Protein AF-A0A0F2HBP8-F1 (afdb_monomer_lite)

Sequence (114 aa):
MSAYLVARENGEELDYPQDAARVLYKNDFDGLYLRLEKASTTNNLDRLVVEIDKLASELPANFNDIAELRFQTANKYLQFSDILLKKRQANNARSAMKKANELLQQIERGNLKS

pLDDT: mean 86.07, std 15.01, range [50.06, 98.5]

Foldseek 3Di:
DDPVVVCVVVVHPDPDPLVVVCVVCVVVLVVLVVLLVPDPDVVSLVVSVVSLVVVCVVDQLQNVSSLVSLQSSLVVLQVVLVVCVVVVNNVSSVVSNVSSVVSVVSSVVSVVVD

Structure (mmCIF, N/CA/C/O backbone):
data_AF-A0A0F2HBP8-F1
#
_entry.id   AF-A0A0F2HBP8-F1
#
loop_
_atom_site.group_PDB
_atom_site.id
_atom_site.type_symbol
_atom_site.label_atom_id
_atom_site.label_alt_id
_atom_site.label_comp_id
_atom_site.label_asym_id
_atom_site.label_entity_id
_atom_site.label_seq_id
_atom_site.pdbx_PDB_ins_code
_atom_site.Cartn_x
_atom_site.Cartn_y
_atom_site.Cartn_z
_atom_site.occupancy
_atom_site.B_iso_or_equiv
_atom_site.auth_seq_id
_atom_site.auth_comp_id
_atom_site.auth_asym_id
_atom_site.auth_atom_id
_atom_site.pdbx_PDB_model_num
ATOM 1 N N . MET A 1 1 ? 22.885 -5.507 -22.356 1.00 51.41 1 MET A N 1
ATOM 2 C CA . MET A 1 1 ? 22.585 -4.139 -21.882 1.00 51.41 1 MET A CA 1
ATOM 3 C C . MET A 1 1 ? 21.237 -3.755 -22.477 1.00 51.41 1 MET A C 1
ATOM 5 O O . MET A 1 1 ? 21.057 -3.996 -23.663 1.00 51.41 1 MET A O 1
ATOM 9 N N . SER A 1 2 ? 20.258 -3.327 -21.671 1.00 57.53 2 SER A N 1
ATOM 10 C CA . SER A 1 2 ? 18.900 -3.029 -22.168 1.00 57.53 2 SER A CA 1
ATOM 11 C C . SER A 1 2 ? 18.929 -1.827 -23.115 1.00 57.53 2 SER A C 1
ATOM 13 O O . SER A 1 2 ? 19.579 -0.833 -22.797 1.00 57.53 2 SER A O 1
ATOM 15 N N . ALA A 1 3 ? 18.218 -1.903 -24.244 1.00 60.38 3 ALA A N 1
ATOM 16 C CA . ALA A 1 3 ? 18.148 -0.827 -25.238 1.00 60.38 3 ALA A CA 1
ATOM 17 C C . ALA A 1 3 ? 17.671 0.507 -24.631 1.00 60.38 3 ALA A C 1
ATOM 19 O O . ALA A 1 3 ? 18.169 1.560 -25.008 1.00 60.38 3 ALA A O 1
ATOM 20 N N . TYR A 1 4 ? 16.797 0.455 -23.620 1.00 54.84 4 TYR A N 1
ATOM 21 C CA . TYR A 1 4 ? 16.347 1.637 -22.879 1.00 54.84 4 TYR A CA 1
ATOM 22 C C . TYR A 1 4 ? 17.477 2.320 -22.093 1.00 54.84 4 TYR A C 1
ATOM 24 O O . TYR A 1 4 ? 17.569 3.541 -22.082 1.00 54.84 4 TYR A O 1
ATOM 32 N N . LEU A 1 5 ? 18.365 1.548 -21.452 1.00 59.50 5 LEU A N 1
ATOM 33 C CA . LEU A 1 5 ? 19.489 2.122 -20.699 1.00 59.50 5 LEU A CA 1
ATOM 34 C C . LEU A 1 5 ? 20.482 2.819 -21.636 1.00 59.50 5 LEU A C 1
ATOM 36 O O . LEU A 1 5 ? 20.972 3.891 -21.304 1.00 59.50 5 LEU A O 1
ATOM 40 N N . VAL A 1 6 ? 20.707 2.240 -22.819 1.00 61.19 6 VAL A N 1
ATOM 41 C CA . VAL A 1 6 ? 21.566 2.817 -23.863 1.00 61.19 6 VAL A CA 1
ATOM 42 C C . VAL A 1 6 ? 20.941 4.086 -24.457 1.00 61.19 6 VAL A C 1
ATOM 44 O O . VAL A 1 6 ? 21.633 5.084 -24.623 1.00 61.19 6 VAL A O 1
ATOM 47 N N . ALA A 1 7 ? 19.631 4.092 -24.719 1.00 59.91 7 ALA A N 1
ATOM 48 C CA . ALA A 1 7 ? 18.921 5.275 -25.212 1.00 59.91 7 ALA A CA 1
ATOM 49 C C . ALA A 1 7 ? 18.906 6.420 -24.181 1.00 59.91 7 ALA A C 1
ATOM 51 O O . ALA A 1 7 ? 19.171 7.570 -24.529 1.00 59.91 7 ALA A O 1
ATOM 52 N N . ARG A 1 8 ? 18.711 6.094 -22.893 1.00 56.91 8 ARG A N 1
ATOM 53 C CA . ARG A 1 8 ? 18.759 7.068 -21.791 1.00 56.91 8 ARG A CA 1
ATOM 54 C C . ARG A 1 8 ? 20.148 7.687 -21.613 1.00 56.91 8 ARG A C 1
ATOM 56 O O . ARG A 1 8 ? 20.241 8.873 -21.315 1.00 56.91 8 ARG A O 1
ATOM 63 N N . GLU A 1 9 ? 21.217 6.909 -21.790 1.00 59.12 9 GLU A N 1
ATOM 64 C CA . GLU A 1 9 ? 22.598 7.424 -21.780 1.00 59.12 9 GLU A CA 1
ATOM 65 C C . GLU A 1 9 ? 22.901 8.326 -22.988 1.00 59.12 9 GLU A C 1
ATOM 67 O O . GLU A 1 9 ? 23.699 9.253 -22.866 1.00 59.12 9 GLU A O 1
ATOM 72 N N . ASN A 1 10 ? 22.219 8.114 -24.118 1.00 62.41 10 ASN A N 1
ATOM 73 C CA . ASN A 1 10 ? 22.376 8.905 -25.342 1.00 62.41 10 ASN A CA 1
ATOM 74 C C . ASN A 1 10 ? 21.463 10.144 -25.415 1.00 62.41 10 ASN A C 1
ATOM 76 O O . ASN A 1 10 ? 21.515 10.878 -26.401 1.00 62.41 10 ASN A O 1
ATOM 80 N N . GLY A 1 11 ? 20.646 10.403 -24.388 1.00 52.31 11 GLY A N 1
ATOM 81 C CA . GLY A 1 11 ? 19.723 11.542 -24.361 1.00 52.31 11 GLY A CA 1
ATOM 82 C C . GLY A 1 11 ? 18.505 11.390 -25.278 1.00 52.31 11 GLY A C 1
ATOM 83 O O . GLY A 1 11 ? 17.853 12.386 -25.582 1.00 52.31 11 GLY A O 1
ATOM 84 N N . GLU A 1 12 ? 18.192 10.168 -25.716 1.00 50.78 12 GLU A N 1
ATOM 85 C CA . GLU A 1 12 ? 16.988 9.868 -26.489 1.00 50.78 12 GLU A CA 1
ATOM 86 C C . GLU A 1 12 ? 15.828 9.517 -25.548 1.00 50.78 12 GLU A C 1
ATOM 88 O O . GLU A 1 12 ? 15.929 8.626 -24.699 1.00 50.78 12 GLU A O 1
ATOM 93 N N . GLU A 1 13 ? 14.705 10.218 -25.707 1.00 50.06 13 GLU A N 1
ATOM 94 C CA . GLU A 1 13 ? 13.464 9.973 -24.971 1.00 50.06 13 GLU A CA 1
ATOM 95 C C . GLU A 1 13 ? 12.717 8.808 -25.637 1.00 50.06 13 GLU A C 1
ATOM 97 O O . GLU A 1 13 ? 11.789 8.979 -26.423 1.00 50.06 13 GLU A O 1
ATOM 102 N N . LEU A 1 14 ? 13.214 7.594 -25.403 1.00 55.25 14 LEU A N 1
ATOM 103 C CA . LEU A 1 14 ? 12.551 6.367 -25.831 1.00 55.25 14 LEU A CA 1
ATOM 104 C C . LEU A 1 14 ? 11.523 5.969 -24.774 1.00 55.25 14 LEU A C 1
ATOM 106 O O . LEU A 1 14 ? 11.864 5.871 -23.590 1.00 55.25 14 LEU A O 1
ATOM 110 N N . ASP A 1 15 ? 10.291 5.696 -25.209 1.00 61.41 15 ASP A N 1
ATOM 111 C CA . ASP A 1 15 ? 9.248 5.171 -24.331 1.00 61.41 15 ASP A CA 1
ATOM 112 C C . ASP A 1 15 ? 9.789 3.970 -23.553 1.00 61.41 15 ASP A C 1
ATOM 114 O O . ASP A 1 15 ? 10.321 3.007 -24.122 1.00 61.41 15 ASP A O 1
ATOM 118 N N . TYR A 1 16 ? 9.676 4.034 -22.224 1.00 60.56 16 TYR A N 1
ATOM 119 C CA . TYR A 1 16 ? 10.061 2.914 -21.378 1.00 60.56 16 TYR A CA 1
ATOM 120 C C . TYR A 1 16 ? 9.297 1.670 -21.845 1.00 60.56 16 TYR A C 1
ATOM 122 O O . TYR A 1 16 ? 8.075 1.748 -21.991 1.00 60.56 16 TYR A O 1
ATOM 130 N N . PRO A 1 17 ? 9.961 0.521 -22.073 1.00 71.12 17 PRO A N 1
ATOM 131 C CA . PRO A 1 17 ? 9.310 -0.665 -22.613 1.00 71.12 17 PRO A CA 1
ATOM 132 C C . PRO A 1 17 ? 8.435 -1.323 -21.536 1.00 71.12 17 PRO A C 1
ATOM 134 O O . PRO A 1 17 ? 8.821 -2.318 -20.918 1.00 71.12 17 PRO A O 1
ATOM 137 N N . GLN A 1 18 ? 7.252 -0.743 -21.311 1.00 70.50 18 GLN A N 1
ATOM 138 C CA . GLN A 1 18 ? 6.293 -1.117 -20.269 1.00 70.50 18 GLN A CA 1
ATOM 139 C C . GLN A 1 18 ? 5.979 -2.616 -20.322 1.00 70.50 18 GLN A C 1
ATOM 141 O O . GLN A 1 18 ? 6.018 -3.287 -19.295 1.00 70.50 18 GLN A O 1
ATOM 146 N N . ASP A 1 19 ? 5.766 -3.164 -21.522 1.00 70.06 19 ASP A N 1
ATOM 147 C CA . ASP A 1 19 ? 5.439 -4.581 -21.712 1.00 70.06 19 ASP A CA 1
ATOM 148 C C . ASP A 1 19 ? 6.596 -5.513 -21.330 1.00 70.06 19 ASP A C 1
ATOM 150 O O . ASP A 1 19 ? 6.386 -6.535 -20.674 1.00 70.06 19 ASP A O 1
ATOM 154 N N . ALA A 1 20 ? 7.836 -5.154 -21.676 1.00 73.56 20 ALA A N 1
ATOM 155 C CA . ALA A 1 20 ? 9.006 -5.953 -21.320 1.00 73.56 20 ALA A CA 1
ATOM 156 C C . ALA A 1 20 ? 9.282 -5.904 -19.809 1.00 73.56 20 ALA A C 1
ATOM 158 O O . ALA A 1 20 ? 9.597 -6.929 -19.203 1.00 73.56 20 ALA A O 1
ATOM 159 N N . ALA A 1 21 ? 9.118 -4.732 -19.189 1.00 74.62 21 ALA A N 1
ATOM 160 C CA . ALA A 1 21 ? 9.228 -4.577 -17.744 1.00 74.62 21 ALA A CA 1
ATOM 161 C C . ALA A 1 21 ? 8.127 -5.352 -17.011 1.00 74.62 21 ALA A C 1
ATOM 163 O O . ALA A 1 21 ? 8.413 -6.064 -16.053 1.00 74.62 21 ALA A O 1
ATOM 164 N N . ARG A 1 22 ? 6.884 -5.307 -17.501 1.00 74.25 22 ARG A N 1
ATOM 165 C CA . ARG A 1 22 ? 5.779 -6.087 -16.936 1.00 74.25 22 ARG A CA 1
ATOM 166 C C . ARG A 1 22 ? 6.068 -7.587 -16.966 1.00 74.25 22 ARG A C 1
ATOM 168 O O . ARG A 1 22 ? 5.761 -8.270 -15.997 1.00 74.25 22 ARG A O 1
ATOM 175 N N . VAL A 1 23 ? 6.686 -8.104 -18.031 1.00 79.62 23 VAL A N 1
ATOM 176 C CA . VAL A 1 23 ? 7.121 -9.512 -18.091 1.00 79.62 23 VAL A CA 1
ATOM 177 C C . VAL A 1 23 ? 8.247 -9.791 -17.094 1.00 79.62 23 VAL A C 1
ATOM 179 O O . VAL A 1 23 ? 8.187 -10.793 -16.383 1.00 79.62 23 VAL A O 1
ATOM 182 N N . LEU A 1 24 ? 9.249 -8.912 -17.015 1.00 81.69 24 LEU A N 1
ATOM 183 C CA . LEU A 1 24 ? 10.406 -9.080 -16.133 1.00 81.69 24 LEU A CA 1
ATOM 184 C C . LEU A 1 24 ? 10.011 -9.096 -14.648 1.00 81.69 24 LEU A C 1
ATOM 186 O O . LEU A 1 24 ? 10.419 -9.991 -13.914 1.00 81.69 24 LEU A O 1
ATOM 190 N N . TYR A 1 25 ? 9.184 -8.138 -14.231 1.00 85.31 25 TYR A N 1
ATOM 191 C CA . TYR A 1 25 ? 8.767 -7.946 -12.840 1.00 85.31 25 TYR A CA 1
ATOM 192 C C . TYR A 1 25 ? 7.475 -8.690 -12.484 1.00 85.31 25 TYR A C 1
ATOM 194 O O . TYR A 1 25 ? 6.967 -8.553 -11.370 1.00 85.31 25 TYR A O 1
ATOM 202 N N . LYS A 1 26 ? 6.927 -9.497 -13.404 1.00 84.88 26 LYS A N 1
ATOM 203 C CA . LYS A 1 26 ? 5.656 -10.207 -13.212 1.00 84.88 26 LYS A CA 1
ATOM 204 C C . LYS A 1 26 ? 5.606 -10.970 -11.889 1.00 84.88 26 LYS A C 1
ATOM 206 O O . LYS A 1 26 ? 4.636 -10.851 -11.148 1.00 84.88 26 LYS A O 1
ATOM 211 N N . ASN A 1 27 ? 6.659 -11.725 -11.583 1.00 86.31 27 ASN A N 1
ATOM 212 C CA . ASN A 1 27 ? 6.722 -12.534 -10.367 1.00 86.31 27 ASN A CA 1
ATOM 213 C C . ASN A 1 27 ? 6.759 -11.674 -9.096 1.00 86.31 27 ASN A C 1
ATOM 215 O O . ASN A 1 27 ? 6.155 -12.045 -8.088 1.00 86.31 27 ASN A O 1
ATOM 219 N N . ASP A 1 28 ? 7.437 -10.525 -9.145 1.00 89.81 28 ASP A N 1
ATOM 220 C CA . ASP A 1 28 ? 7.501 -9.595 -8.019 1.00 89.81 28 ASP A CA 1
ATOM 221 C C . ASP A 1 28 ? 6.119 -8.998 -7.745 1.00 89.81 28 ASP A C 1
ATOM 223 O O . ASP A 1 28 ? 5.640 -9.046 -6.609 1.00 89.81 28 ASP A O 1
ATOM 227 N N . PHE A 1 29 ? 5.431 -8.532 -8.793 1.00 91.00 29 PHE A N 1
ATOM 228 C CA . PHE A 1 29 ? 4.057 -8.040 -8.687 1.00 91.00 29 PHE A CA 1
ATOM 229 C C . PHE A 1 29 ? 3.092 -9.117 -8.198 1.00 91.00 29 PHE A C 1
ATOM 231 O O . PHE A 1 29 ? 2.354 -8.864 -7.247 1.00 91.00 29 PHE A O 1
ATOM 238 N N . ASP A 1 30 ? 3.122 -10.322 -8.771 1.00 92.38 30 ASP A N 1
ATOM 239 C CA . ASP A 1 30 ? 2.264 -11.436 -8.352 1.00 92.38 30 ASP A CA 1
ATOM 240 C C . ASP A 1 30 ? 2.465 -11.736 -6.847 1.00 92.38 30 ASP A C 1
ATOM 242 O O . ASP A 1 30 ? 1.502 -11.927 -6.096 1.00 92.38 30 ASP A O 1
ATOM 246 N N . GLY A 1 31 ? 3.711 -11.680 -6.360 1.00 94.44 31 GLY A N 1
ATOM 247 C CA . GLY A 1 31 ? 4.036 -11.833 -4.941 1.00 94.44 31 GLY A CA 1
ATOM 248 C C . GLY A 1 31 ? 3.536 -10.689 -4.047 1.00 94.44 31 GLY A C 1
ATOM 249 O O . GLY A 1 31 ? 3.150 -10.922 -2.896 1.00 94.44 31 GLY A O 1
ATOM 250 N N . LEU A 1 32 ? 3.539 -9.449 -4.538 1.00 95.94 32 LEU A N 1
ATOM 251 C CA . LEU A 1 32 ? 2.988 -8.294 -3.823 1.00 95.94 32 LEU A CA 1
ATOM 252 C C . LEU A 1 32 ? 1.453 -8.327 -3.789 1.00 95.94 32 LEU A C 1
ATOM 254 O O . LEU A 1 32 ? 0.875 -8.120 -2.722 1.00 95.94 32 LEU A O 1
ATOM 258 N N . TYR A 1 33 ? 0.791 -8.677 -4.896 1.00 95.38 33 TYR A N 1
ATOM 259 C CA . TYR A 1 33 ? -0.664 -8.860 -4.948 1.00 95.38 33 TYR A CA 1
ATOM 260 C C . TYR A 1 33 ? -1.129 -9.979 -4.013 1.00 95.38 33 TYR A C 1
ATOM 262 O O . TYR A 1 33 ? -2.080 -9.794 -3.254 1.00 95.38 33 TYR A O 1
ATOM 270 N N . LEU A 1 34 ? -0.410 -11.104 -3.965 1.00 95.75 34 LEU A N 1
ATOM 271 C CA . LEU A 1 34 ? -0.715 -12.188 -3.028 1.00 95.75 34 LEU A CA 1
ATOM 272 C C . LEU A 1 34 ? -0.599 -11.741 -1.560 1.00 95.75 34 LEU A C 1
ATOM 274 O O . LEU A 1 34 ? -1.408 -12.126 -0.710 1.00 95.75 34 LEU A O 1
ATOM 278 N N . ARG A 1 35 ? 0.413 -10.926 -1.235 1.00 96.44 35 ARG A N 1
ATOM 279 C CA .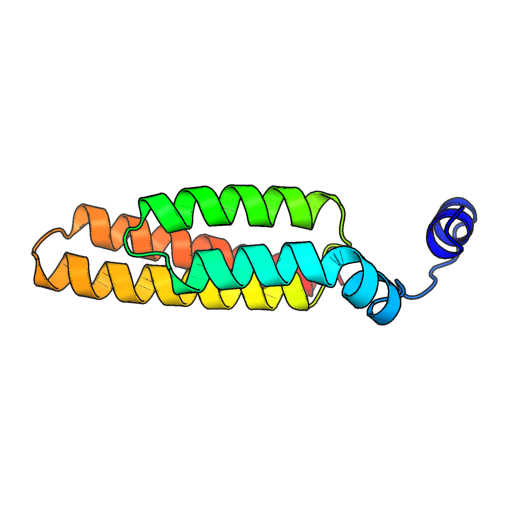 ARG A 1 35 ? 0.579 -10.341 0.106 1.00 96.44 35 ARG A CA 1
ATOM 280 C C . ARG A 1 35 ? -0.528 -9.345 0.426 1.00 96.44 35 ARG A C 1
ATOM 282 O O . ARG A 1 35 ? -1.039 -9.367 1.547 1.00 96.44 35 ARG A O 1
ATOM 289 N N . LEU A 1 36 ? -0.921 -8.521 -0.544 1.00 97.19 36 LEU A N 1
ATOM 290 C CA . LEU A 1 36 ? -2.046 -7.606 -0.414 1.00 97.19 36 LEU A CA 1
ATOM 291 C C . LEU A 1 36 ? -3.331 -8.370 -0.113 1.00 97.19 36 LEU A C 1
ATOM 293 O O . LEU A 1 36 ? -4.019 -8.030 0.847 1.00 97.19 36 LEU A O 1
ATOM 297 N N . GLU A 1 37 ? -3.636 -9.425 -0.864 1.00 95.88 37 GLU A N 1
ATOM 298 C CA . GLU A 1 37 ? -4.823 -10.261 -0.669 1.00 95.88 37 GLU A CA 1
ATOM 299 C C . GLU A 1 37 ? -4.855 -10.861 0.745 1.00 95.88 37 GLU A C 1
ATOM 301 O O . GLU A 1 37 ? -5.838 -10.704 1.474 1.00 95.88 37 GLU A O 1
ATOM 306 N N . LYS A 1 38 ? -3.734 -11.442 1.186 1.00 96.12 38 LYS A N 1
ATOM 307 C CA . LYS A 1 38 ? -3.599 -12.094 2.498 1.00 96.12 38 LYS A CA 1
ATOM 308 C C . LYS A 1 38 ? -3.457 -11.129 3.677 1.00 96.12 38 LYS A C 1
ATOM 310 O O . LYS A 1 38 ? -3.503 -11.569 4.828 1.00 96.12 38 LYS A O 1
ATOM 315 N N . ALA A 1 39 ? -3.267 -9.832 3.436 1.00 96.56 39 ALA A N 1
ATOM 316 C CA . ALA A 1 39 ? -3.110 -8.855 4.505 1.00 96.56 39 ALA A CA 1
ATOM 317 C C . ALA A 1 39 ? -4.373 -8.782 5.376 1.00 96.56 39 ALA A C 1
ATOM 319 O O . ALA A 1 39 ? -5.456 -8.437 4.901 1.00 96.56 39 ALA A O 1
ATOM 320 N N . SER A 1 40 ? -4.215 -9.075 6.668 1.00 93.50 40 SER A N 1
ATOM 321 C CA . SER A 1 40 ? -5.293 -9.090 7.668 1.00 93.50 40 SER A CA 1
ATOM 322 C C . SER A 1 40 ? -5.122 -8.034 8.765 1.00 93.50 40 SER A C 1
ATOM 324 O O . SER A 1 40 ? -6.000 -7.874 9.613 1.00 93.50 40 SER A O 1
ATOM 326 N N . THR A 1 41 ? -4.012 -7.290 8.745 1.00 94.62 41 THR A N 1
ATOM 327 C CA . THR A 1 41 ? -3.732 -6.200 9.685 1.00 94.62 41 THR A CA 1
ATOM 328 C C . THR A 1 41 ? -3.107 -5.004 8.972 1.00 94.62 41 THR A C 1
ATOM 330 O O . THR A 1 41 ? -2.506 -5.145 7.905 1.00 94.62 41 THR A O 1
ATOM 333 N N . THR A 1 42 ? -3.170 -3.827 9.598 1.00 94.38 42 THR A N 1
ATOM 334 C CA . THR A 1 42 ? -2.480 -2.625 9.104 1.00 94.38 42 THR A CA 1
ATOM 335 C C . THR A 1 42 ? -0.961 -2.798 9.069 1.00 94.38 42 THR A C 1
ATOM 337 O O . THR A 1 42 ? -0.326 -2.274 8.168 1.00 94.38 42 THR A O 1
ATOM 340 N N . ASN A 1 43 ? -0.377 -3.598 9.969 1.00 96.00 43 ASN A N 1
ATOM 341 C CA . ASN A 1 43 ? 1.063 -3.880 9.957 1.00 96.00 43 ASN A CA 1
ATOM 342 C C . ASN A 1 43 ? 1.483 -4.728 8.745 1.00 96.00 43 ASN A C 1
ATOM 344 O O . ASN A 1 43 ? 2.605 -4.589 8.261 1.00 96.00 43 ASN A O 1
ATOM 348 N N . ASN A 1 44 ? 0.611 -5.615 8.245 1.00 96.62 44 ASN A N 1
ATOM 349 C CA . ASN A 1 44 ? 0.873 -6.329 6.991 1.00 96.62 44 ASN A CA 1
ATOM 350 C C . ASN A 1 44 ? 0.934 -5.347 5.819 1.00 96.62 44 ASN A C 1
ATOM 352 O O . ASN A 1 44 ? 1.825 -5.465 4.982 1.00 96.62 44 ASN A O 1
ATOM 356 N N . LEU A 1 45 ? 0.020 -4.373 5.791 1.00 97.38 45 LEU A N 1
ATOM 357 C CA . LEU A 1 45 ? 0.027 -3.331 4.769 1.00 97.38 45 LEU A CA 1
ATOM 358 C C . LEU A 1 45 ? 1.246 -2.412 4.901 1.00 97.38 45 LEU A C 1
ATOM 360 O O . LEU A 1 45 ? 1.818 -2.045 3.886 1.00 97.38 45 LEU A O 1
ATOM 364 N N . ASP A 1 46 ? 1.689 -2.085 6.118 1.00 97.50 46 ASP A N 1
ATOM 365 C CA . ASP A 1 46 ? 2.877 -1.243 6.324 1.00 97.50 46 ASP A CA 1
ATOM 366 C C . ASP A 1 46 ? 4.123 -1.889 5.714 1.00 97.50 46 ASP A C 1
ATOM 368 O O . ASP A 1 46 ? 4.898 -1.239 5.018 1.00 97.50 46 ASP A O 1
ATOM 372 N N . ARG A 1 47 ? 4.287 -3.200 5.925 1.00 97.44 47 ARG A N 1
ATOM 373 C CA . ARG A 1 47 ? 5.374 -3.974 5.311 1.00 97.44 47 ARG A CA 1
ATOM 374 C C . ARG A 1 47 ? 5.237 -4.038 3.795 1.00 97.44 47 ARG A C 1
ATOM 376 O O . ARG A 1 47 ? 6.231 -3.862 3.101 1.00 97.44 47 ARG A O 1
ATOM 383 N N . LEU A 1 48 ? 4.020 -4.251 3.294 1.00 97.19 48 LEU A N 1
ATOM 384 C CA . LEU A 1 48 ? 3.753 -4.269 1.859 1.00 97.19 48 LEU A CA 1
ATOM 385 C C . LEU A 1 48 ? 4.124 -2.931 1.205 1.00 97.19 48 LEU A C 1
ATOM 387 O O . LEU A 1 48 ? 4.759 -2.938 0.161 1.00 97.19 48 LEU A O 1
ATOM 391 N N . VAL A 1 49 ? 3.792 -1.794 1.824 1.00 97.19 49 VAL A N 1
ATOM 392 C CA . VAL A 1 49 ? 4.147 -0.464 1.298 1.00 97.19 49 VAL A CA 1
ATOM 393 C C . VAL A 1 49 ? 5.660 -0.302 1.166 1.00 97.19 49 VAL A C 1
ATOM 395 O O . VAL A 1 49 ? 6.125 0.150 0.126 1.00 97.19 49 VAL A O 1
ATOM 398 N N . VAL A 1 50 ? 6.439 -0.742 2.158 1.00 97.12 50 VAL A N 1
ATOM 399 C CA . VAL A 1 50 ? 7.911 -0.710 2.074 1.00 97.12 50 VAL A CA 1
ATOM 400 C C . VAL A 1 50 ? 8.428 -1.537 0.892 1.00 97.12 50 VAL A C 1
ATOM 402 O O . VAL A 1 50 ? 9.360 -1.126 0.204 1.00 97.12 50 VAL A O 1
ATOM 405 N N . GLU A 1 51 ? 7.830 -2.699 0.637 1.00 95.56 51 GLU A N 1
ATOM 406 C CA . GLU A 1 51 ? 8.211 -3.553 -0.491 1.00 95.56 51 GLU A CA 1
ATOM 407 C C . GLU A 1 51 ? 7.795 -2.954 -1.842 1.00 95.56 51 GLU A C 1
ATOM 409 O O . GLU A 1 51 ? 8.578 -3.008 -2.791 1.00 95.56 51 GLU A O 1
ATOM 414 N N . ILE A 1 52 ? 6.612 -2.333 -1.917 1.00 95.06 52 ILE A N 1
ATOM 415 C CA . ILE A 1 52 ? 6.156 -1.577 -3.091 1.00 95.06 52 ILE A CA 1
ATOM 416 C C . ILE A 1 52 ? 7.131 -0.442 -3.391 1.00 95.06 52 ILE A C 1
ATOM 418 O O . ILE A 1 52 ? 7.548 -0.293 -4.533 1.00 95.06 52 ILE A O 1
ATOM 422 N N . ASP A 1 53 ? 7.523 0.339 -2.385 1.00 93.81 53 ASP A N 1
ATOM 423 C CA . ASP A 1 53 ? 8.433 1.472 -2.567 1.00 93.81 53 ASP A CA 1
ATOM 424 C C . ASP A 1 53 ? 9.834 1.021 -2.993 1.00 93.81 53 ASP A C 1
ATOM 426 O O . ASP A 1 53 ? 10.475 1.679 -3.815 1.00 93.81 53 ASP A O 1
ATOM 430 N N . LYS A 1 54 ? 10.290 -0.136 -2.498 1.00 93.31 54 LYS A N 1
ATOM 431 C CA . LYS A 1 54 ? 11.537 -0.752 -2.953 1.00 93.31 54 LYS A CA 1
ATOM 432 C C . LYS A 1 54 ? 11.461 -1.115 -4.437 1.00 93.31 54 LYS A C 1
ATOM 434 O O . LYS A 1 54 ? 12.347 -0.716 -5.186 1.00 93.31 54 LYS A O 1
ATOM 439 N N . LEU A 1 55 ? 10.404 -1.806 -4.868 1.00 90.75 55 LEU A N 1
ATOM 440 C CA . LEU A 1 55 ? 10.216 -2.154 -6.281 1.00 90.75 55 LEU A CA 1
ATOM 441 C C . LEU A 1 55 ? 10.062 -0.899 -7.154 1.00 90.75 55 LEU A C 1
ATOM 443 O O . LEU A 1 55 ? 10.678 -0.790 -8.209 1.00 90.75 55 LEU A O 1
ATOM 447 N N . ALA A 1 56 ? 9.301 0.090 -6.685 1.00 89.94 56 ALA A N 1
ATOM 448 C CA . ALA A 1 56 ? 9.090 1.351 -7.385 1.00 89.94 56 ALA A CA 1
ATOM 449 C C . ALA A 1 56 ? 10.393 2.137 -7.608 1.00 89.94 56 ALA A C 1
ATOM 451 O O . ALA A 1 56 ? 10.473 2.899 -8.564 1.00 89.94 56 ALA A O 1
ATOM 452 N N . SER A 1 57 ? 11.415 1.956 -6.763 1.00 88.81 57 SER A N 1
ATOM 453 C CA . SER A 1 57 ? 12.721 2.606 -6.945 1.00 88.81 57 SER A CA 1
ATOM 454 C C . SER A 1 57 ? 13.510 2.088 -8.154 1.00 88.81 57 SER A C 1
ATOM 456 O O . SER A 1 57 ? 14.395 2.783 -8.652 1.00 88.81 57 SER A O 1
ATOM 458 N N . GLU A 1 58 ? 13.172 0.894 -8.646 1.00 85.50 58 GLU A N 1
ATOM 459 C CA . GLU A 1 58 ? 13.789 0.265 -9.818 1.00 85.50 58 GLU A CA 1
ATOM 460 C C . GLU A 1 58 ? 13.009 0.551 -11.115 1.00 85.50 58 GLU A C 1
ATOM 462 O O . GLU A 1 58 ? 13.476 0.241 -12.213 1.00 85.50 58 GLU A O 1
ATOM 467 N N . LEU A 1 59 ? 11.828 1.165 -10.998 1.00 82.94 59 LEU A N 1
ATOM 468 C CA . LEU A 1 59 ? 10.876 1.394 -12.081 1.00 82.94 59 LEU A CA 1
ATOM 469 C C . LEU A 1 59 ? 10.730 2.894 -12.387 1.00 82.94 59 LEU A C 1
ATOM 471 O O . LEU A 1 59 ? 11.006 3.744 -11.536 1.00 82.94 59 LEU A O 1
ATOM 475 N N . PRO A 1 60 ? 10.296 3.267 -13.604 1.00 78.88 60 PRO A N 1
ATOM 476 C CA . PRO A 1 60 ? 9.972 4.655 -13.906 1.00 78.88 60 PRO A CA 1
ATOM 477 C C . PRO A 1 60 ? 8.775 5.131 -13.071 1.00 78.88 60 PRO A C 1
ATOM 479 O O . PRO A 1 60 ? 7.877 4.364 -12.724 1.00 78.88 60 PRO A O 1
ATOM 482 N N . ALA A 1 61 ? 8.747 6.431 -12.769 1.00 71.38 61 ALA A N 1
ATOM 483 C CA . ALA A 1 61 ? 7.759 7.029 -11.867 1.00 71.38 61 ALA A CA 1
ATOM 484 C C . ALA A 1 61 ? 6.298 6.900 -12.347 1.00 71.38 61 ALA A C 1
ATOM 486 O O . ALA A 1 61 ? 5.384 7.001 -11.530 1.00 71.38 61 ALA A O 1
ATOM 487 N N . ASN A 1 62 ? 6.093 6.665 -13.645 1.00 69.88 62 ASN A N 1
ATOM 488 C CA . ASN A 1 62 ? 4.798 6.527 -14.309 1.00 69.88 62 ASN A CA 1
ATOM 489 C C . ASN A 1 62 ? 4.408 5.064 -14.597 1.00 69.88 62 ASN A C 1
ATOM 491 O O . ASN A 1 62 ? 3.530 4.807 -15.417 1.00 69.88 62 ASN A O 1
ATOM 495 N N . PHE A 1 63 ? 5.064 4.086 -13.962 1.00 82.88 63 PHE A N 1
ATOM 496 C CA . PHE A 1 63 ? 4.733 2.677 -14.167 1.00 82.88 63 PHE A CA 1
ATOM 497 C C . PHE A 1 63 ? 3.338 2.353 -13.605 1.00 82.88 63 PHE A C 1
ATOM 499 O O . PHE A 1 63 ? 3.139 2.295 -12.387 1.00 82.88 63 PHE A O 1
ATOM 506 N N . ASN A 1 64 ? 2.376 2.122 -14.502 1.00 84.00 64 ASN A N 1
ATOM 507 C CA . ASN A 1 64 ? 0.956 1.973 -14.164 1.00 84.00 64 ASN A CA 1
ATOM 508 C C . ASN A 1 64 ? 0.687 0.882 -13.11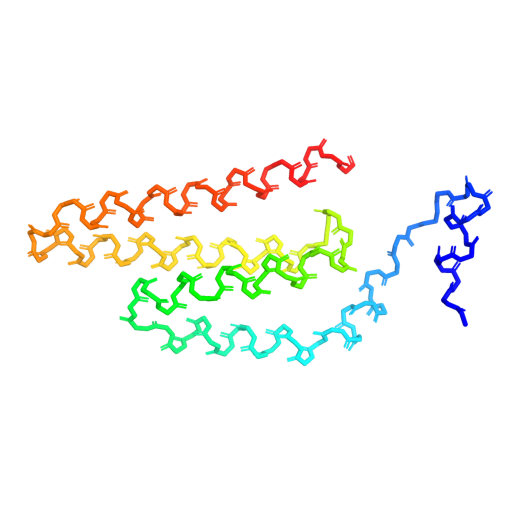6 1.00 84.00 64 ASN A C 1
ATOM 510 O O . ASN A 1 64 ? -0.161 1.066 -12.245 1.00 84.00 64 ASN A O 1
ATOM 514 N N . ASP A 1 65 ? 1.431 -0.226 -13.140 1.00 87.50 65 ASP A N 1
ATOM 515 C CA . ASP A 1 65 ? 1.180 -1.337 -12.213 1.00 87.50 65 ASP A CA 1
ATOM 516 C C . ASP A 1 65 ? 1.566 -0.987 -10.763 1.00 87.50 65 ASP A C 1
ATOM 518 O O . ASP A 1 65 ? 0.952 -1.497 -9.824 1.00 87.50 65 ASP A O 1
ATOM 522 N N . ILE A 1 66 ? 2.529 -0.076 -10.550 1.00 91.50 66 ILE A N 1
ATOM 523 C CA . ILE A 1 66 ? 2.837 0.452 -9.208 1.00 91.50 66 ILE A CA 1
ATOM 524 C C . ILE A 1 66 ? 1.708 1.359 -8.726 1.00 91.50 66 ILE A C 1
ATOM 526 O O . ILE A 1 66 ? 1.318 1.283 -7.559 1.00 91.50 66 ILE A O 1
ATOM 530 N N . ALA A 1 67 ? 1.180 2.212 -9.607 1.00 91.75 67 ALA A N 1
ATOM 531 C CA . ALA A 1 67 ? 0.065 3.089 -9.270 1.00 91.75 67 ALA A CA 1
ATOM 532 C C . ALA A 1 67 ? -1.176 2.276 -8.865 1.00 91.75 67 ALA A C 1
ATOM 534 O O . ALA A 1 67 ? -1.768 2.542 -7.818 1.00 91.75 67 ALA A O 1
ATOM 535 N N . GLU A 1 68 ? -1.502 1.233 -9.630 1.00 92.88 68 GLU A N 1
ATOM 536 C CA . GLU A 1 68 ? -2.607 0.321 -9.330 1.00 92.88 68 GLU A CA 1
ATOM 537 C C . GLU A 1 68 ? -2.403 -0.405 -7.992 1.00 92.88 68 GLU A C 1
ATOM 539 O O . GLU A 1 68 ? -3.283 -0.409 -7.128 1.00 92.88 68 GLU A O 1
ATOM 544 N N . LEU A 1 69 ? -1.208 -0.949 -7.751 1.00 95.06 69 LEU A N 1
ATOM 545 C CA . LEU A 1 69 ? -0.908 -1.651 -6.504 1.00 95.06 69 LEU A CA 1
ATOM 546 C C . LEU A 1 69 ? -0.981 -0.720 -5.277 1.00 95.06 69 LEU A C 1
ATOM 548 O O . LEU A 1 69 ? -1.504 -1.107 -4.223 1.00 95.06 69 LEU A O 1
ATOM 552 N N . ARG A 1 70 ? -0.519 0.532 -5.407 1.00 95.88 70 ARG A N 1
ATOM 553 C CA . ARG A 1 70 ? -0.680 1.569 -4.373 1.00 95.88 70 ARG A CA 1
ATOM 554 C C . ARG A 1 70 ? -2.150 1.906 -4.140 1.00 95.88 70 ARG A C 1
ATOM 556 O O . ARG A 1 70 ? -2.554 2.022 -2.983 1.00 95.88 70 ARG A O 1
ATOM 563 N N . PHE A 1 71 ? -2.952 2.010 -5.198 1.00 96.75 71 PHE A N 1
ATOM 564 C CA . PHE A 1 71 ? -4.382 2.301 -5.102 1.00 96.75 71 PHE A CA 1
ATOM 565 C C . PHE A 1 71 ? -5.130 1.196 -4.347 1.00 96.75 71 PHE A C 1
ATOM 567 O O . PHE A 1 71 ? -5.849 1.469 -3.382 1.00 96.75 71 PHE A O 1
ATOM 574 N N . GLN A 1 72 ? -4.905 -0.068 -4.709 1.00 97.56 72 GLN A N 1
ATOM 575 C CA . GLN A 1 72 ? -5.532 -1.195 -4.017 1.00 97.56 72 GLN A CA 1
ATOM 576 C C . GLN A 1 72 ? -5.085 -1.291 -2.550 1.00 97.56 72 GLN A C 1
ATOM 578 O O . GLN A 1 72 ? -5.899 -1.559 -1.660 1.00 97.56 72 GLN A O 1
ATOM 583 N N . THR A 1 73 ? -3.811 -1.003 -2.268 1.00 97.88 73 THR A N 1
ATOM 584 C CA . THR A 1 73 ? -3.290 -0.944 -0.895 1.00 97.88 73 THR A CA 1
ATOM 585 C C . THR A 1 73 ? -3.951 0.181 -0.089 1.00 97.88 73 THR A C 1
ATOM 587 O O . THR A 1 73 ? -4.353 -0.040 1.056 1.00 97.88 73 THR A O 1
ATOM 590 N N . ALA A 1 74 ? -4.143 1.364 -0.686 1.00 98.25 74 ALA A N 1
ATOM 591 C CA . ALA A 1 74 ? -4.858 2.482 -0.071 1.00 98.25 74 ALA A CA 1
ATOM 592 C C . ALA A 1 74 ? -6.310 2.109 0.265 1.00 98.25 74 ALA A C 1
ATOM 594 O O . ALA A 1 74 ? -6.754 2.305 1.398 1.00 98.25 74 ALA A O 1
ATOM 595 N N . ASN A 1 75 ? -7.021 1.478 -0.671 1.00 98.12 75 ASN A N 1
ATOM 596 C CA . ASN A 1 75 ? -8.377 0.982 -0.433 1.00 98.12 75 ASN A CA 1
ATOM 597 C C . ASN A 1 75 ? -8.429 -0.008 0.735 1.00 98.12 75 ASN A C 1
ATOM 599 O O . ASN A 1 75 ? -9.327 0.069 1.576 1.00 98.12 75 ASN A O 1
ATOM 603 N N . LYS A 1 76 ? -7.444 -0.904 0.853 1.00 98.00 76 LYS A N 1
ATOM 604 C CA . LYS A 1 76 ? -7.397 -1.861 1.964 1.00 98.00 76 LYS A CA 1
ATOM 605 C C . LYS A 1 76 ? -7.109 -1.193 3.314 1.00 98.00 76 LYS A C 1
ATOM 607 O O . LYS A 1 76 ? -7.676 -1.601 4.329 1.00 98.00 76 LYS A O 1
ATOM 612 N N . TYR A 1 77 ? -6.314 -0.122 3.346 1.00 98.50 77 TYR A N 1
ATOM 613 C CA . TYR A 1 77 ? -6.186 0.718 4.544 1.00 98.50 77 TYR A CA 1
ATOM 614 C C . TYR A 1 77 ? -7.513 1.369 4.948 1.00 98.50 77 TYR A C 1
ATOM 616 O O . TYR A 1 77 ? -7.834 1.379 6.138 1.00 98.50 77 TYR A O 1
ATOM 624 N N . LEU A 1 78 ? -8.297 1.879 3.992 1.00 98.31 78 LEU A N 1
ATOM 625 C CA . LEU A 1 78 ? -9.618 2.457 4.273 1.00 98.31 78 LEU A CA 1
ATOM 626 C C . LEU A 1 78 ? -10.579 1.406 4.849 1.00 98.31 78 LEU A C 1
ATOM 628 O O . LEU A 1 78 ? -11.221 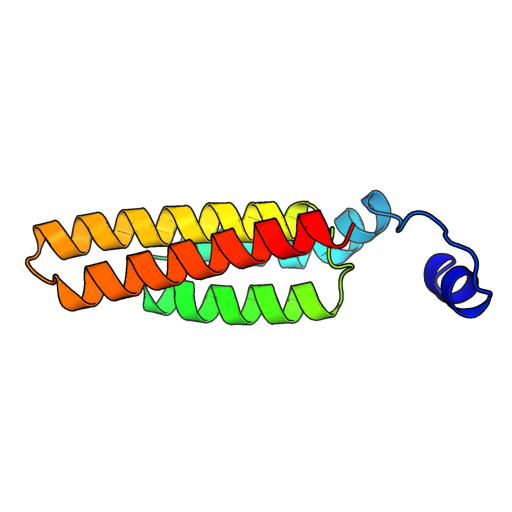1.657 5.867 1.00 98.31 78 LEU A O 1
ATOM 632 N N . GLN A 1 79 ? -10.584 0.189 4.300 1.00 97.88 79 GLN A N 1
ATOM 633 C CA . GLN A 1 79 ? -11.357 -0.926 4.859 1.00 97.88 79 GLN A CA 1
ATOM 634 C C . GLN A 1 79 ? -10.957 -1.240 6.310 1.00 97.88 79 GLN A C 1
ATOM 636 O O . GLN A 1 79 ? -11.821 -1.429 7.172 1.00 97.88 79 GLN A O 1
ATOM 641 N N . PHE A 1 80 ? -9.655 -1.266 6.622 1.00 97.38 80 PHE A N 1
ATOM 642 C CA . PHE A 1 80 ? -9.210 -1.436 8.007 1.00 97.38 80 PHE A CA 1
ATOM 643 C C . PHE A 1 80 ? -9.598 -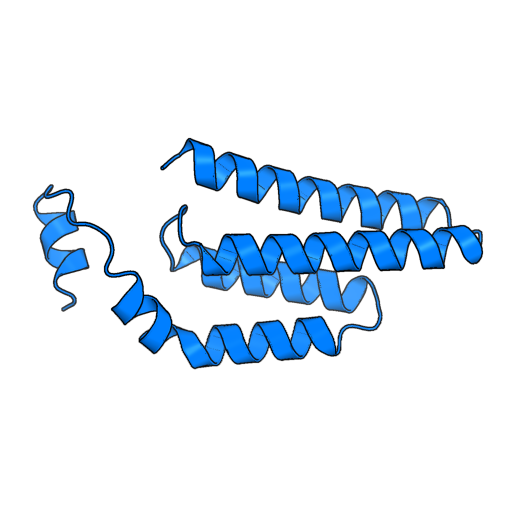0.260 8.895 1.00 97.38 80 PHE A C 1
ATOM 645 O O . PHE A 1 80 ? -9.974 -0.491 10.043 1.00 97.38 80 PHE A O 1
ATOM 652 N N . SER A 1 81 ? -9.551 0.973 8.388 1.00 97.81 81 SER A N 1
ATOM 653 C CA . SER A 1 81 ? -10.039 2.141 9.121 1.00 97.81 81 SER A CA 1
ATOM 654 C C . SER A 1 81 ? -11.487 1.945 9.568 1.00 97.81 81 SER A C 1
ATOM 656 O O . SER A 1 81 ? -11.779 2.081 10.756 1.00 97.81 81 SER A O 1
ATOM 658 N N . ASP A 1 82 ? -12.375 1.523 8.668 1.00 97.81 82 ASP A N 1
ATOM 659 C CA . ASP A 1 82 ? -13.785 1.290 8.995 1.00 97.81 82 ASP A CA 1
ATOM 660 C C . ASP A 1 82 ? -13.966 0.195 10.054 1.00 97.81 82 ASP A C 1
ATOM 662 O O . ASP A 1 82 ? -14.768 0.331 10.985 1.00 97.81 82 ASP A O 1
ATOM 666 N N . ILE A 1 83 ? -13.190 -0.890 9.963 1.00 97.06 83 ILE A N 1
ATOM 667 C CA . ILE A 1 83 ? -13.187 -1.963 10.969 1.00 97.06 83 ILE A CA 1
ATOM 668 C C . ILE A 1 83 ? -12.717 -1.427 12.330 1.00 97.06 83 ILE A C 1
ATOM 670 O O . ILE A 1 83 ? -13.314 -1.741 13.363 1.00 97.06 83 ILE A O 1
ATOM 674 N N . LEU A 1 84 ? -11.662 -0.613 12.350 1.00 97.19 84 LEU A N 1
ATOM 675 C CA . LEU A 1 84 ? -11.103 -0.015 13.563 1.00 97.19 84 LEU A CA 1
ATOM 676 C C . LEU A 1 84 ? -12.079 0.989 14.195 1.00 97.19 84 LEU A C 1
ATOM 678 O O . LEU A 1 84 ? -12.237 0.989 15.417 1.00 97.19 84 LEU A O 1
ATOM 682 N N . LEU A 1 85 ? -12.798 1.781 13.392 1.00 97.56 85 LEU A N 1
ATOM 683 C CA . LEU A 1 85 ? -13.860 2.675 13.869 1.00 97.56 85 LEU A CA 1
ATOM 684 C C . LEU A 1 85 ? -14.983 1.895 14.554 1.00 97.56 85 LEU A C 1
ATOM 686 O O . LEU A 1 85 ? -15.362 2.235 15.676 1.00 97.56 85 LEU A O 1
ATOM 690 N N . LYS A 1 86 ? -15.457 0.801 13.941 1.00 97.62 86 LYS A N 1
ATOM 691 C CA . LYS A 1 86 ? -16.471 -0.087 14.543 1.00 97.62 86 LYS A CA 1
ATOM 692 C C . LYS A 1 86 ? -16.006 -0.673 15.880 1.00 97.62 86 LYS A C 1
ATOM 694 O O . LYS A 1 86 ? -16.807 -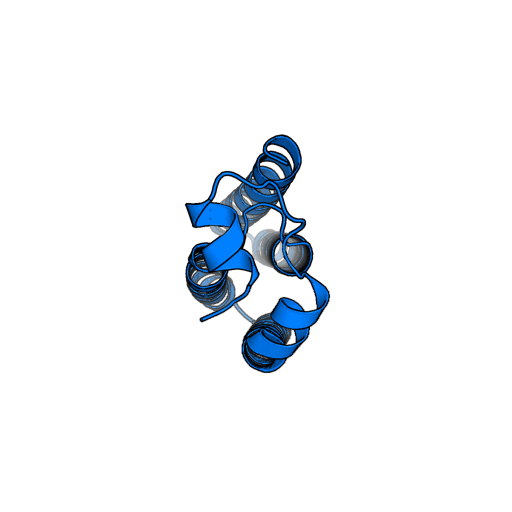0.837 16.796 1.00 97.62 86 LYS A O 1
ATOM 699 N N . LYS A 1 87 ? -14.702 -0.925 16.022 1.00 97.25 87 LYS A N 1
ATOM 700 C CA . LYS A 1 87 ? -14.060 -1.386 17.266 1.00 97.25 87 LYS A CA 1
ATOM 701 C C . LYS A 1 87 ? -13.732 -0.260 18.256 1.00 97.25 87 LYS A C 1
ATOM 703 O O . LYS A 1 87 ? -13.069 -0.515 19.256 1.00 97.25 87 LYS A O 1
ATOM 708 N N . ARG A 1 88 ? -14.181 0.977 18.003 1.00 97.19 88 ARG A N 1
ATOM 709 C CA . ARG A 1 88 ? -13.899 2.177 18.816 1.00 97.19 88 ARG A CA 1
ATOM 710 C C . ARG A 1 88 ? -12.406 2.537 18.903 1.00 97.19 88 ARG A C 1
ATOM 712 O O . ARG A 1 88 ? -11.989 3.263 19.800 1.00 97.19 88 ARG A O 1
ATOM 719 N N . GLN A 1 89 ? -11.594 2.086 17.949 1.00 97.31 89 GLN A N 1
ATOM 720 C CA . GLN A 1 89 ? -10.157 2.368 17.862 1.00 97.31 89 GLN A CA 1
ATOM 721 C C . GLN A 1 89 ? -9.888 3.569 16.941 1.00 97.31 89 GLN A C 1
ATOM 723 O O . GLN A 1 89 ? -9.182 3.464 15.938 1.00 97.31 89 GLN A O 1
ATOM 728 N N . ALA A 1 90 ? -10.457 4.728 17.283 1.00 96.88 90 ALA A N 1
ATOM 729 C CA . ALA A 1 90 ? -10.463 5.914 16.420 1.00 96.88 90 ALA A CA 1
ATOM 730 C C . ALA A 1 90 ? -9.060 6.410 16.021 1.00 96.88 90 ALA A C 1
ATOM 732 O O . ALA A 1 90 ? -8.856 6.815 14.879 1.00 96.88 90 ALA A O 1
ATOM 733 N N . ASN A 1 91 ? -8.078 6.346 16.925 1.00 97.62 91 ASN A N 1
ATOM 734 C CA . ASN A 1 91 ? -6.705 6.761 16.616 1.00 97.62 91 ASN A CA 1
ATOM 735 C C . ASN A 1 91 ? -6.062 5.859 15.551 1.00 97.62 91 ASN A C 1
ATOM 737 O O . ASN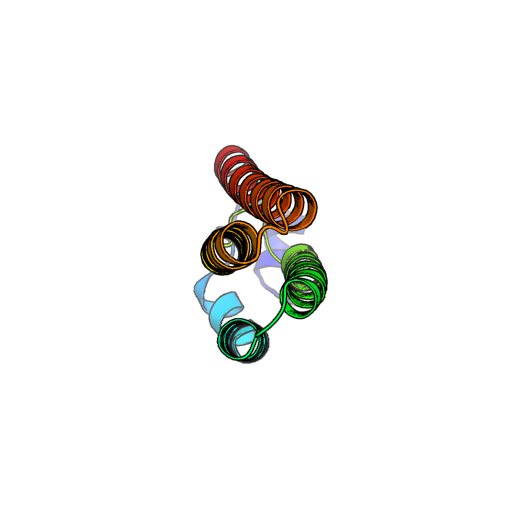 A 1 91 ? -5.458 6.358 14.602 1.00 97.62 91 ASN A O 1
ATOM 741 N N . ASN A 1 92 ? -6.253 4.541 15.666 1.00 96.56 92 ASN A N 1
ATOM 742 C CA . ASN A 1 92 ? -5.728 3.579 14.698 1.00 96.56 92 ASN A CA 1
ATOM 743 C C . ASN A 1 92 ? -6.427 3.732 13.342 1.00 96.56 92 ASN A C 1
ATOM 745 O O . ASN A 1 92 ? -5.768 3.691 12.307 1.00 96.56 92 ASN A O 1
ATOM 749 N N . ALA A 1 93 ? -7.741 3.973 13.348 1.00 97.88 93 ALA A N 1
ATOM 750 C CA . ALA A 1 93 ? -8.499 4.244 12.132 1.00 97.88 93 ALA A CA 1
ATOM 751 C C . ALA A 1 93 ? -7.980 5.486 11.393 1.00 97.88 93 ALA A C 1
ATOM 753 O O . ALA A 1 93 ? -7.636 5.411 10.217 1.00 97.88 93 ALA A O 1
ATOM 754 N N . ARG A 1 94 ? -7.812 6.610 12.106 1.00 98.06 94 ARG A N 1
ATOM 755 C CA . ARG A 1 94 ? -7.234 7.839 11.533 1.00 98.06 94 ARG A CA 1
ATOM 756 C C . ARG A 1 94 ? -5.840 7.607 10.958 1.00 98.06 94 ARG A C 1
ATOM 758 O O . ARG A 1 94 ? -5.527 8.142 9.900 1.00 98.06 94 ARG A O 1
ATOM 765 N N . SER A 1 95 ? -5.009 6.812 11.634 1.00 98.00 95 SER A N 1
ATOM 766 C CA . SER A 1 95 ? -3.684 6.451 11.121 1.00 98.00 95 SER A CA 1
ATOM 767 C C . SER A 1 95 ? -3.780 5.670 9.807 1.00 98.00 95 SER A C 1
ATOM 769 O O . SER A 1 95 ? -3.084 6.012 8.854 1.00 98.00 95 SER A O 1
ATOM 771 N N . ALA A 1 96 ? -4.683 4.688 9.714 1.00 97.94 96 ALA A N 1
ATOM 772 C CA . ALA A 1 96 ? -4.921 3.945 8.478 1.00 97.94 96 ALA A CA 1
ATOM 773 C C . ALA A 1 96 ? -5.429 4.855 7.343 1.00 97.94 96 ALA A C 1
ATOM 775 O O . ALA A 1 96 ? -4.906 4.788 6.235 1.00 97.94 96 ALA A O 1
ATOM 776 N N . MET A 1 97 ? -6.364 5.773 7.619 1.00 98.25 97 MET A N 1
ATOM 777 C CA . MET A 1 97 ? -6.818 6.761 6.626 1.00 98.25 97 MET A CA 1
ATOM 778 C C . MET A 1 97 ? -5.686 7.669 6.144 1.00 98.25 97 MET A C 1
ATOM 780 O O . MET A 1 97 ? -5.575 7.933 4.951 1.00 98.25 97 MET A O 1
ATOM 784 N N . LYS A 1 98 ? -4.823 8.137 7.056 1.00 98.38 98 LYS A N 1
ATOM 785 C CA . LYS A 1 98 ? -3.666 8.968 6.698 1.00 98.38 98 LYS A CA 1
ATOM 786 C C . LYS A 1 98 ? -2.752 8.232 5.718 1.00 98.38 98 LYS A C 1
ATOM 788 O O . LYS A 1 98 ? -2.389 8.807 4.700 1.00 98.38 98 LYS A O 1
ATOM 793 N N . LYS A 1 99 ? -2.454 6.958 5.990 1.00 98.06 99 LYS A N 1
ATOM 794 C CA . LYS A 1 99 ? -1.631 6.105 5.119 1.00 98.06 99 LYS A CA 1
ATOM 795 C C . LYS A 1 99 ? -2.281 5.866 3.755 1.00 98.06 99 LYS A C 1
ATOM 797 O O . LYS A 1 99 ? -1.601 5.936 2.738 1.00 98.06 99 LYS A O 1
ATOM 802 N N . ALA A 1 100 ? -3.598 5.650 3.715 1.00 98.19 100 ALA A N 1
ATOM 803 C CA . ALA A 1 100 ? -4.331 5.567 2.452 1.00 98.19 100 ALA A CA 1
ATOM 804 C C . ALA A 1 100 ? -4.178 6.856 1.628 1.00 98.19 100 ALA A C 1
ATOM 806 O O . ALA A 1 100 ? -3.817 6.802 0.457 1.00 98.19 100 ALA A O 1
ATOM 807 N N . ASN A 1 101 ? -4.375 8.017 2.256 1.00 97.81 101 ASN A N 1
ATOM 808 C CA . ASN A 1 101 ? -4.243 9.312 1.588 1.00 97.81 101 ASN A CA 1
ATOM 809 C C . ASN A 1 101 ? -2.810 9.581 1.106 1.00 97.81 101 ASN A C 1
ATOM 811 O O . ASN A 1 101 ? -2.624 10.146 0.034 1.00 97.81 101 ASN A O 1
ATOM 815 N N . GLU A 1 102 ? -1.797 9.172 1.871 1.00 97.12 102 GLU A N 1
ATOM 816 C CA . GLU A 1 102 ? -0.392 9.281 1.463 1.00 97.12 102 GLU A CA 1
ATOM 817 C C . GLU A 1 102 ? -0.116 8.483 0.181 1.00 97.12 102 GLU A C 1
ATOM 819 O O . GLU A 1 102 ? 0.521 9.008 -0.731 1.00 97.12 102 GLU A O 1
ATOM 824 N N . LEU A 1 103 ? -0.647 7.261 0.066 1.00 96.31 103 LEU A N 1
ATOM 825 C CA . LEU A 1 103 ? -0.527 6.451 -1.151 1.00 96.31 103 LEU A CA 1
ATOM 826 C C . LEU A 1 103 ? -1.226 7.102 -2.350 1.00 96.31 103 LEU A C 1
ATOM 828 O O . LEU A 1 103 ? -0.643 7.162 -3.430 1.00 96.31 103 LEU A O 1
ATOM 832 N N . LEU A 1 104 ? -2.431 7.647 -2.163 1.00 95.62 104 LEU A N 1
ATOM 833 C CA . LEU A 1 104 ? -3.150 8.358 -3.228 1.00 95.62 104 LEU A CA 1
ATOM 834 C C . LEU A 1 104 ? -2.374 9.591 -3.715 1.00 95.62 104 LEU A C 1
ATOM 836 O O . LEU A 1 104 ? -2.209 9.781 -4.917 1.00 95.62 104 LEU A O 1
ATOM 840 N N . GLN A 1 105 ? -1.789 10.367 -2.800 1.00 94.56 105 GLN A N 1
ATOM 841 C CA . GLN A 1 105 ? -0.934 11.501 -3.166 1.00 94.56 105 GLN A CA 1
ATOM 842 C C . GLN A 1 105 ? 0.329 11.070 -3.920 1.00 94.56 105 GLN A C 1
ATOM 844 O O . GLN A 1 105 ? 0.806 11.796 -4.791 1.00 94.56 105 GLN A O 1
ATOM 849 N N . GLN A 1 106 ? 0.913 9.914 -3.590 1.00 91.25 106 GLN A N 1
ATOM 850 C CA . GLN A 1 106 ? 2.059 9.391 -4.337 1.00 91.25 106 GLN A CA 1
ATOM 851 C C . GLN A 1 106 ? 1.681 9.021 -5.775 1.00 91.25 106 GLN A C 1
ATOM 853 O O . GLN A 1 106 ? 2.474 9.274 -6.679 1.00 91.25 106 GLN A O 1
ATOM 858 N N . ILE A 1 107 ? 0.484 8.466 -5.987 1.00 90.88 107 ILE A N 1
ATOM 859 C CA . ILE A 1 107 ? -0.045 8.163 -7.325 1.00 90.88 107 ILE A CA 1
ATOM 860 C C . ILE A 1 107 ? -0.223 9.456 -8.123 1.00 90.88 107 ILE A C 1
ATOM 862 O O . ILE A 1 107 ? 0.315 9.579 -9.220 1.00 90.88 107 ILE A O 1
ATOM 866 N N . GLU A 1 108 ? -0.895 10.455 -7.547 1.00 88.12 108 GLU A N 1
ATOM 867 C CA . GLU A 1 108 ? -1.098 11.759 -8.191 1.00 88.12 108 GLU A CA 1
ATOM 868 C C . GLU A 1 108 ? 0.233 12.423 -8.571 1.00 88.12 108 GLU A C 1
ATOM 870 O O . GLU A 1 108 ? 0.398 12.907 -9.689 1.00 88.12 108 GLU A O 1
ATOM 875 N N . ARG A 1 109 ? 1.224 12.400 -7.672 1.00 86.25 109 ARG A N 1
ATOM 876 C CA . ARG A 1 109 ? 2.563 12.946 -7.946 1.00 86.25 109 ARG A CA 1
ATOM 877 C C . ARG A 1 109 ? 3.320 12.174 -9.025 1.00 86.25 109 ARG A C 1
ATOM 879 O O . ARG A 1 109 ? 4.123 12.791 -9.718 1.00 86.25 109 ARG A O 1
ATOM 886 N N . GLY A 1 110 ? 3.117 10.861 -9.135 1.00 79.94 110 GLY A N 1
ATOM 887 C CA . GLY A 1 110 ? 3.682 10.049 -10.217 1.00 79.94 110 GLY A CA 1
ATOM 888 C C . GLY A 1 110 ? 3.101 10.454 -11.570 1.00 79.94 110 GLY A C 1
ATOM 889 O O . GLY A 1 110 ? 3.848 10.742 -12.502 1.00 79.94 110 GLY A O 1
ATOM 890 N N . ASN A 1 111 ? 1.777 10.611 -11.628 1.00 72.69 111 ASN A N 1
ATOM 891 C CA . ASN A 1 111 ? 1.057 11.007 -12.839 1.00 72.69 111 ASN A CA 1
ATOM 892 C C . ASN A 1 111 ? 1.396 12.436 -13.299 1.00 72.69 111 ASN A C 1
ATOM 894 O O . ASN A 1 111 ? 1.430 12.701 -14.492 1.00 72.69 111 ASN A O 1
ATOM 898 N N . LEU A 1 112 ? 1.673 13.360 -12.370 1.00 63.22 112 LEU A N 1
ATOM 899 C CA . LEU A 1 112 ? 2.039 14.752 -12.681 1.00 63.22 112 LEU A CA 1
ATOM 900 C C . LEU A 1 112 ? 3.485 14.934 -13.175 1.00 63.22 112 LEU A C 1
ATOM 902 O O . LEU A 1 112 ? 3.821 16.001 -13.679 1.00 63.22 112 LEU A O 1
ATOM 906 N N . LYS A 1 113 ? 4.358 13.942 -12.969 1.00 57.41 113 LYS A N 1
ATOM 907 C CA . LYS A 1 113 ? 5.765 13.961 -13.412 1.00 57.41 113 LYS A CA 1
ATOM 908 C C . LYS A 1 113 ? 5.986 13.211 -14.733 1.00 57.41 113 LYS A C 1
ATOM 910 O O . LYS A 1 113 ? 7.139 12.984 -15.092 1.00 57.41 113 LYS A O 1
ATOM 915 N N . SER A 1 114 ? 4.894 12.777 -15.364 1.00 50.59 114 SER A N 1
ATOM 916 C CA . SER A 1 114 ? 4.862 12.028 -16.624 1.00 50.59 114 SER A CA 1
ATOM 917 C C . SER A 1 114 ? 4.774 12.960 -17.821 1.00 50.59 114 SER A C 1
ATOM 919 O O . SER A 1 114 ? 4.129 14.023 -17.674 1.00 50.59 114 SER A O 1
#

Radius of gyration: 16.56 Å; chains: 1; bounding box: 39×27×45 Å

Secondary structure (DSSP, 8-state):
--HHHHHHHTT--PPP-HHHHHHHTHHHHHHHHHHHHH--SHHHHHHHHHHHHHHHTTS-TT-HHHHHHHHHHHHHHHHHHHHHHHTT-HHHHHHHHHHHHHHHHHHHHHHTT-